Protein AF-A0A137P2N0-F1 (afdb_monomer)

Foldseek 3Di:
DVVVLCVCPPPVNVPPVVVVVPDDPVVVVVSVVVCVQQPCPPNSVNVVVVLVVDAPLDDDPCVSLVVQLVCLPVVDDQWDWPDDDPDDDTDIDGPVVSVVSNVVSVVSVVRNPDDDPDDDDD

Mean predicted aligned error: 5.65 Å

InterPro domains:
  IPR001895 Ras guanine-nucleotide exchange factors catalytic domain [PF00617] (1-99)
  IPR001895 Ras guanine-nucleotide exchange factors catalytic domain [PS50009] (1-122)
  IPR001895 Ras guanine-nucleotide exchange factors catalytic domain [SM00147] (1-122)
  IPR008937 Ras-like guanine nucleotide exchange factor [PTHR23113] (1-113)
  IPR019804 Ras guanine-nucleotide exchange factor, conserved site [PS00720] (59-98)
  IPR023578 Ras guanine nucleotide exchange factor domain superfamily [SSF48366] (1-119)
  IPR036964 Ras guanine-nucleotide exchange factor, catalytic domain superfamily [G3DSA:1.10.840.10] (1-122)

Structure (mmCIF, N/CA/C/O backbone):
data_AF-A0A137P2N0-F1
#
_entry.id   AF-A0A137P2N0-F1
#
loop_
_atom_site.group_PDB
_atom_site.id
_atom_site.type_symbol
_atom_site.label_atom_id
_atom_site.label_alt_id
_atom_site.label_comp_id
_atom_site.label_asym_id
_atom_site.label_entity_id
_atom_site.label_seq_id
_atom_site.pdbx_PDB_ins_code
_atom_site.Cartn_x
_atom_site.Cartn_y
_atom_site.Cartn_z
_atom_site.occupancy
_atom_site.B_iso_or_equiv
_atom_site.auth_seq_id
_atom_site.auth_comp_id
_atom_site.auth_asym_id
_atom_site.auth_atom_id
_atom_site.pdbx_PDB_model_num
ATOM 1 N N . LEU A 1 1 ? -10.906 0.183 3.447 1.00 88.75 1 LEU A N 1
ATOM 2 C CA . LEU A 1 1 ? -10.358 0.043 4.819 1.00 88.75 1 LEU A CA 1
ATOM 3 C C . LEU A 1 1 ? -9.396 1.173 5.190 1.00 88.75 1 LEU A C 1
ATOM 5 O O . LEU A 1 1 ? -9.712 1.902 6.119 1.00 88.75 1 LEU A O 1
ATOM 9 N N . MET A 1 2 ? -8.302 1.387 4.443 1.00 91.81 2 MET A N 1
ATOM 10 C CA . MET A 1 2 ? -7.346 2.482 4.710 1.00 91.81 2 MET A CA 1
ATOM 11 C C . MET A 1 2 ? -8.020 3.858 4.851 1.00 91.81 2 MET A C 1
ATOM 13 O O . MET A 1 2 ? -7.758 4.555 5.816 1.00 91.81 2 MET A O 1
ATOM 17 N N . ALA A 1 3 ? -8.961 4.213 3.966 1.00 94.00 3 ALA A N 1
ATOM 18 C CA . ALA A 1 3 ? -9.682 5.490 4.044 1.00 94.00 3 ALA A CA 1
ATOM 19 C C . ALA A 1 3 ? -10.418 5.704 5.384 1.00 94.00 3 ALA A C 1
ATOM 21 O O . ALA A 1 3 ? -10.320 6.773 5.981 1.00 94.00 3 ALA A O 1
ATOM 22 N N . VAL A 1 4 ? -11.108 4.674 5.888 1.00 95.50 4 VAL A N 1
ATOM 23 C CA . VAL A 1 4 ? -11.806 4.725 7.186 1.00 95.50 4 VAL A CA 1
ATOM 24 C C . VAL A 1 4 ? -10.797 4.855 8.325 1.00 95.50 4 VAL A C 1
ATOM 26 O O . VAL A 1 4 ? -10.959 5.702 9.198 1.00 95.50 4 VAL A O 1
ATOM 29 N N . LEU A 1 5 ? -9.725 4.059 8.285 1.00 95.69 5 LEU A N 1
ATOM 30 C CA . LEU A 1 5 ? -8.668 4.080 9.292 1.00 95.69 5 LEU A CA 1
ATOM 31 C C . LEU A 1 5 ? -7.970 5.447 9.356 1.00 95.69 5 LEU A C 1
ATOM 33 O O . LEU A 1 5 ? -7.793 6.001 10.436 1.00 95.69 5 LEU A O 1
ATOM 37 N N . SER A 1 6 ? -7.628 6.029 8.205 1.00 93.75 6 SER A N 1
ATOM 38 C CA . SER A 1 6 ? -7.059 7.376 8.103 1.00 93.75 6 SER A CA 1
ATOM 39 C C . SER A 1 6 ? -8.019 8.449 8.613 1.00 93.75 6 SER A C 1
ATOM 41 O O . SER A 1 6 ? -7.578 9.386 9.273 1.00 93.75 6 SER A O 1
ATOM 43 N N . GLY A 1 7 ? -9.324 8.302 8.361 1.00 97.00 7 GLY A N 1
ATOM 44 C CA . GLY A 1 7 ? -10.348 9.177 8.930 1.00 97.00 7 GLY A CA 1
ATOM 45 C C . GLY A 1 7 ? -10.346 9.131 10.457 1.00 97.00 7 GLY A C 1
ATOM 46 O O . GLY A 1 7 ? -10.194 10.164 11.106 1.00 97.00 7 GLY A O 1
ATOM 47 N N . LEU A 1 8 ? -10.423 7.933 11.036 1.00 96.81 8 LEU A N 1
ATOM 48 C CA . LEU A 1 8 ? -10.413 7.737 12.490 1.00 96.81 8 LEU A CA 1
ATOM 49 C C . LEU A 1 8 ? -9.105 8.203 13.152 1.00 96.81 8 LEU A C 1
ATOM 51 O O . LEU A 1 8 ? -9.138 8.763 14.244 1.00 96.81 8 LEU A O 1
ATOM 55 N N . ASN A 1 9 ? -7.967 8.035 12.475 1.00 96.06 9 ASN A N 1
ATOM 56 C CA . ASN A 1 9 ? -6.661 8.511 12.940 1.00 96.06 9 ASN A CA 1
ATOM 57 C C . ASN A 1 9 ? -6.420 10.008 12.703 1.00 96.06 9 ASN A C 1
ATOM 59 O O . ASN A 1 9 ? -5.401 10.541 13.150 1.00 96.06 9 ASN A O 1
ATOM 63 N N . SER A 1 10 ? -7.318 10.704 12.004 1.00 97.38 10 SER A N 1
ATOM 64 C CA . SER A 1 10 ? -7.174 12.139 11.778 1.00 97.38 10 SER A CA 1
ATOM 65 C C . SER A 1 10 ? -7.130 12.887 13.111 1.00 97.38 10 SER A C 1
ATOM 67 O O . SER A 1 10 ? -7.825 12.529 14.062 1.00 97.38 10 SER A O 1
ATOM 69 N N . SER A 1 11 ? -6.357 13.973 13.182 1.00 97.50 11 SER A N 1
ATOM 70 C CA . SER A 1 11 ? -6.253 14.803 14.394 1.00 97.50 11 SER A CA 1
ATOM 71 C C . SER A 1 11 ? -7.598 15.370 14.867 1.00 97.50 11 SER A C 1
ATOM 73 O O . SER A 1 11 ? -7.733 15.755 16.029 1.00 97.50 11 SER A O 1
ATOM 75 N N . ALA A 1 12 ? -8.591 15.443 13.973 1.00 97.94 12 ALA A N 1
ATOM 76 C CA . ALA A 1 12 ? -9.969 15.814 14.274 1.00 97.94 12 ALA A CA 1
ATOM 77 C C . ALA A 1 12 ? -10.661 14.807 15.199 1.00 97.94 12 ALA A C 1
ATOM 79 O O . ALA A 1 12 ? -11.341 15.224 16.134 1.00 97.94 12 ALA A O 1
ATOM 80 N N . ILE A 1 13 ? -10.457 13.512 14.953 1.00 97.69 13 ILE A N 1
ATOM 81 C CA . ILE A 1 13 ? -11.144 12.421 15.650 1.00 97.69 13 ILE A CA 1
ATOM 82 C C . ILE A 1 13 ? -10.271 11.843 16.768 1.00 97.69 13 ILE A C 1
ATOM 84 O O . ILE A 1 13 ? -10.762 11.613 17.871 1.00 97.69 13 ILE A O 1
ATOM 88 N N . SER A 1 14 ? -8.971 11.652 16.540 1.00 96.25 14 SER A N 1
ATOM 89 C CA . SER A 1 14 ? -8.074 10.987 17.499 1.00 96.25 14 SER A CA 1
ATOM 90 C C . SER A 1 14 ? -7.937 11.724 18.837 1.00 96.25 14 SER A C 1
ATOM 92 O O . SER A 1 14 ? -7.715 11.088 19.861 1.00 96.25 14 SER A O 1
ATOM 94 N N . ARG A 1 15 ? -8.142 13.048 18.866 1.00 97.44 15 ARG A N 1
ATOM 95 C CA . ARG A 1 15 ? -8.086 13.864 20.095 1.00 97.44 15 ARG A CA 1
ATOM 96 C C . ARG A 1 15 ? -9.333 13.783 20.985 1.00 97.44 15 ARG A C 1
ATOM 98 O O . ARG A 1 15 ? -9.323 14.341 22.080 1.00 97.44 15 ARG A O 1
ATOM 105 N N . LEU A 1 16 ? -10.429 13.186 20.508 1.00 97.88 16 LEU A N 1
ATOM 106 C CA . LEU A 1 16 ? -11.716 13.149 21.215 1.00 97.88 16 LEU A CA 1
ATOM 107 C C . LEU A 1 16 ? -11.698 12.096 22.330 1.00 97.88 16 LEU A C 1
ATOM 109 O O . LEU A 1 16 ? -12.353 11.059 22.233 1.00 97.88 16 LEU A O 1
ATOM 113 N N . ASN A 1 17 ? -10.922 12.355 23.383 1.00 97.00 17 ASN A N 1
ATOM 114 C CA . ASN A 1 17 ? -10.644 11.389 24.447 1.00 97.00 17 ASN A CA 1
ATOM 115 C C . ASN A 1 17 ? -11.919 10.812 25.073 1.00 97.00 17 ASN A C 1
ATOM 117 O O . ASN A 1 17 ? -12.010 9.599 25.216 1.00 97.00 17 ASN A O 1
ATOM 121 N N . ASP A 1 18 ? -12.927 11.638 25.365 1.00 97.94 18 ASP A N 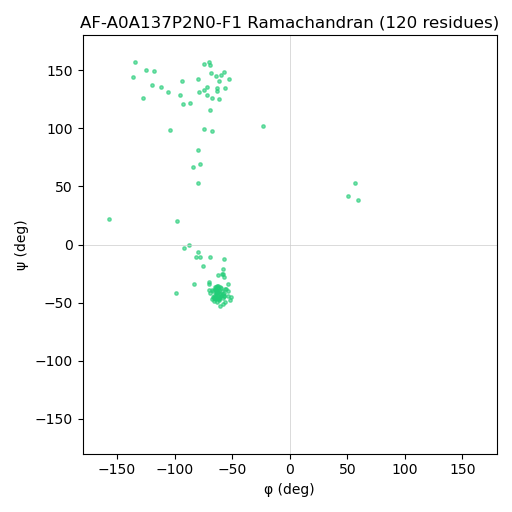1
ATOM 122 C CA . ASP A 1 18 ? -14.181 11.178 25.979 1.00 97.94 18 ASP A CA 1
ATOM 123 C C . ASP A 1 18 ? -14.974 10.242 25.056 1.00 97.94 18 ASP A C 1
ATOM 125 O O . ASP A 1 18 ? -15.525 9.232 25.497 1.00 97.94 18 ASP A O 1
ATOM 129 N N . THR A 1 19 ? -14.984 10.531 23.751 1.00 97.69 19 THR A N 1
ATOM 130 C CA . THR A 1 19 ? -15.619 9.664 22.750 1.00 97.69 19 THR A CA 1
ATOM 131 C C . THR A 1 19 ? -14.887 8.335 22.655 1.00 97.69 19 THR A C 1
ATOM 133 O O . THR A 1 19 ? -15.524 7.286 22.704 1.00 97.69 19 THR A O 1
ATOM 136 N N . TRP A 1 20 ? -13.553 8.359 22.593 1.00 97.25 20 TRP A N 1
ATOM 137 C CA . TRP A 1 20 ? -12.758 7.135 22.607 1.00 97.25 20 TRP A CA 1
ATOM 138 C C . TRP A 1 20 ? -12.968 6.354 23.901 1.00 97.25 20 TRP A C 1
ATOM 140 O O . TRP A 1 20 ? -13.145 5.144 23.819 1.00 97.25 20 TRP A O 1
ATOM 150 N N . CYS A 1 21 ? -13.054 7.024 25.059 1.00 96.56 21 CYS A N 1
ATOM 151 C CA . CYS A 1 21 ? -13.381 6.440 26.363 1.00 96.56 21 CYS A CA 1
ATOM 152 C C . CYS A 1 21 ? -14.688 5.633 26.345 1.00 96.56 21 CYS A C 1
ATOM 154 O O . CYS A 1 21 ? -14.727 4.542 26.913 1.00 96.56 21 CYS A O 1
ATOM 156 N N . ALA A 1 22 ? -15.711 6.116 25.638 1.00 97.81 22 ALA A N 1
ATOM 157 C CA . ALA A 1 22 ? -17.000 5.440 25.502 1.00 97.81 22 ALA A CA 1
ATOM 158 C C . ALA A 1 22 ? -16.985 4.228 24.545 1.00 97.81 22 ALA A C 1
ATOM 160 O O . ALA A 1 22 ? -17.875 3.380 24.615 1.00 97.81 22 ALA A O 1
ATOM 161 N N . VAL A 1 23 ? -15.988 4.104 23.660 1.00 97.56 23 VAL A N 1
ATOM 162 C CA . VAL A 1 23 ? -15.858 2.937 22.773 1.00 97.56 23 VAL A CA 1
ATOM 163 C C . VAL A 1 23 ? -15.423 1.718 23.582 1.00 97.56 23 VAL A C 1
ATOM 165 O O . VAL A 1 23 ? -14.408 1.756 24.285 1.00 97.56 23 VAL A O 1
ATOM 168 N N . SER A 1 24 ? -16.163 0.614 23.433 1.00 97.88 24 SER A N 1
ATOM 169 C CA . SER A 1 24 ? -15.855 -0.651 24.108 1.00 97.88 24 SER A CA 1
ATOM 170 C C . SER A 1 24 ? -14.443 -1.15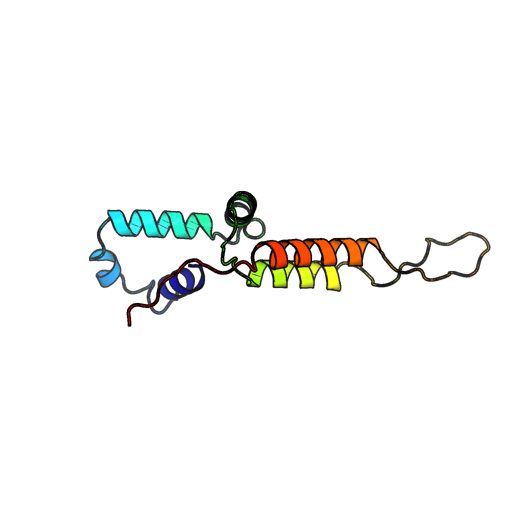7 23.791 1.00 97.88 24 SER A C 1
ATOM 172 O O . SER A 1 24 ? -13.933 -0.986 22.679 1.00 97.88 24 SER A O 1
ATOM 174 N N . THR A 1 25 ? -13.834 -1.854 24.751 1.00 96.56 25 THR A N 1
ATOM 175 C CA . THR A 1 25 ? -12.487 -2.425 24.608 1.00 96.56 25 THR A CA 1
ATOM 176 C C . THR A 1 25 ? -12.368 -3.345 23.393 1.00 96.56 25 THR A C 1
ATOM 178 O O . THR A 1 25 ? -11.370 -3.280 22.686 1.00 96.56 25 THR A O 1
ATOM 181 N N . GLN A 1 26 ? -13.404 -4.137 23.091 1.00 97.75 26 GLN A N 1
ATOM 182 C CA . GLN A 1 26 ? -13.423 -5.037 21.934 1.00 97.75 26 GLN A CA 1
ATOM 183 C C . GLN A 1 26 ? -13.160 -4.290 20.618 1.00 97.75 26 GLN A C 1
ATOM 185 O O . GLN A 1 26 ? -12.300 -4.693 19.834 1.00 97.75 26 GLN A O 1
ATOM 190 N N . PHE A 1 27 ? -13.870 -3.183 20.377 1.00 96.88 27 PHE A N 1
ATOM 191 C CA . PHE A 1 27 ? -13.696 -2.404 19.149 1.00 96.88 27 PHE A CA 1
ATOM 192 C C . PHE A 1 27 ? -12.357 -1.667 19.109 1.00 96.88 27 PHE A C 1
ATOM 194 O O . PHE A 1 27 ? -11.771 -1.555 18.034 1.00 96.88 27 PHE A O 1
ATOM 201 N N . ARG A 1 28 ? -11.829 -1.232 20.261 1.00 96.06 28 ARG A N 1
ATOM 202 C CA . ARG A 1 28 ? -10.478 -0.654 20.330 1.00 96.06 28 ARG A CA 1
ATOM 203 C C . ARG A 1 28 ? -9.404 -1.669 19.952 1.00 96.06 28 ARG A C 1
ATOM 205 O O . ARG A 1 28 ? -8.540 -1.353 19.149 1.00 96.06 28 ARG A O 1
ATOM 212 N N . THR A 1 29 ? -9.508 -2.909 20.429 1.00 97.12 29 THR A N 1
ATOM 213 C CA . THR A 1 29 ? -8.571 -3.976 20.046 1.00 97.12 29 THR A CA 1
ATOM 214 C C . THR A 1 29 ? -8.621 -4.273 18.546 1.00 97.12 29 THR A C 1
ATOM 216 O O . THR A 1 29 ? -7.577 -4.439 17.916 1.00 97.12 29 THR A O 1
ATOM 219 N N . ILE A 1 30 ? -9.817 -4.302 17.945 1.00 96.94 30 ILE A N 1
ATOM 220 C CA . ILE A 1 30 ? -9.963 -4.451 16.488 1.00 96.94 30 ILE A CA 1
ATOM 221 C C . ILE A 1 30 ? -9.289 -3.275 15.769 1.00 96.94 30 ILE A C 1
ATOM 223 O O . ILE A 1 30 ? -8.534 -3.487 14.821 1.00 96.94 30 ILE A O 1
ATOM 227 N N . PHE A 1 31 ? -9.528 -2.048 16.232 1.00 96.69 31 PHE A N 1
ATOM 228 C CA . PHE A 1 31 ? -8.922 -0.840 15.678 1.00 96.69 31 PHE A CA 1
ATOM 229 C C . PHE A 1 31 ? -7.386 -0.864 15.752 1.00 96.69 31 PHE A C 1
ATOM 231 O O . PHE A 1 31 ? -6.724 -0.587 14.752 1.00 96.69 31 PHE A O 1
ATOM 238 N N . ASP A 1 32 ? -6.809 -1.285 16.877 1.00 96.25 32 ASP A N 1
ATOM 239 C CA . ASP A 1 32 ? -5.358 -1.408 17.051 1.00 96.25 32 ASP A CA 1
ATOM 240 C C . ASP A 1 32 ? -4.750 -2.462 16.114 1.00 96.25 32 ASP A C 1
ATOM 242 O O . ASP A 1 32 ? -3.722 -2.222 15.476 1.00 96.25 32 ASP A O 1
ATOM 246 N N . HIS A 1 33 ? -5.415 -3.609 15.946 1.00 96.81 33 HIS A N 1
ATOM 247 C CA . HIS A 1 33 ? -4.985 -4.633 14.992 1.00 96.81 33 HIS A CA 1
ATOM 248 C C . HIS A 1 33 ? -5.052 -4.139 13.533 1.00 96.81 33 HIS A C 1
ATOM 250 O O . HIS A 1 33 ? -4.187 -4.463 12.707 1.00 96.81 33 HIS A O 1
ATOM 256 N N . LEU A 1 34 ? -6.061 -3.328 13.199 1.00 96.31 34 LEU A N 1
ATOM 257 C CA . LEU A 1 34 ? -6.152 -2.670 11.896 1.00 96.31 34 LEU A CA 1
ATOM 258 C C . LEU A 1 34 ? -5.007 -1.666 11.701 1.00 96.31 34 LEU A C 1
ATOM 260 O O . LEU A 1 34 ? -4.352 -1.708 10.660 1.00 96.31 34 LEU A O 1
ATOM 264 N N . ASN A 1 35 ? -4.699 -0.841 12.705 1.00 95.94 35 ASN A N 1
ATOM 265 C CA . ASN A 1 35 ? -3.549 0.069 12.682 1.00 95.94 35 ASN A CA 1
ATOM 266 C C . ASN A 1 35 ? -2.228 -0.668 12.456 1.00 95.94 35 ASN A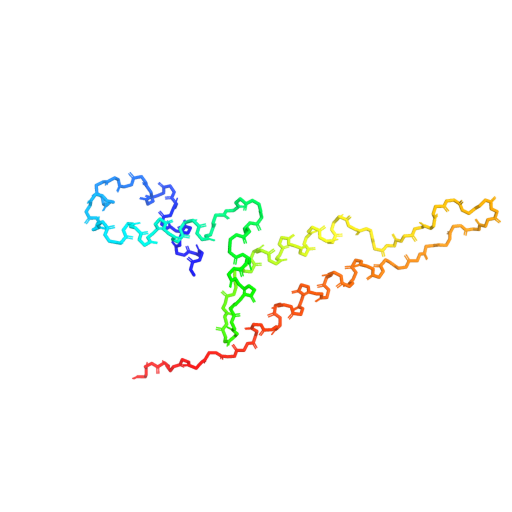 C 1
ATOM 268 O O . ASN A 1 35 ? -1.433 -0.255 11.616 1.00 95.94 35 ASN A O 1
ATOM 272 N N . GLN A 1 36 ? -2.014 -1.792 13.139 1.00 96.19 36 GLN A N 1
ATOM 273 C CA . GLN A 1 36 ? -0.821 -2.614 12.942 1.00 96.19 36 GLN A CA 1
ATOM 274 C C . GLN A 1 36 ? -0.752 -3.203 11.528 1.00 96.19 36 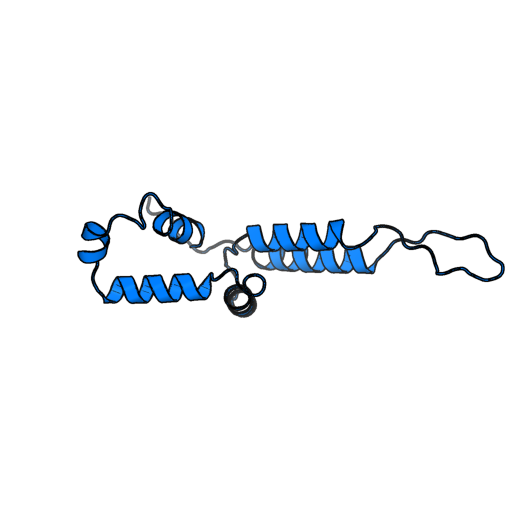GLN A C 1
ATOM 276 O O . GLN A 1 36 ? 0.318 -3.274 10.927 1.00 96.19 36 GLN A O 1
ATOM 281 N N . THR A 1 37 ? -1.893 -3.627 10.981 1.00 95.50 37 THR A N 1
ATOM 282 C CA . THR A 1 37 ? -1.955 -4.198 9.631 1.00 95.50 37 THR A CA 1
ATOM 283 C C . THR A 1 37 ? -1.576 -3.173 8.560 1.00 95.50 37 THR A C 1
ATOM 285 O O . THR A 1 37 ? -0.876 -3.530 7.617 1.00 95.50 37 THR A O 1
ATOM 288 N N . PHE A 1 38 ? -2.004 -1.918 8.713 1.00 94.88 38 PHE A N 1
ATOM 289 C CA . PHE A 1 38 ? -1.749 -0.819 7.773 1.00 94.88 38 PHE A CA 1
ATOM 290 C C . PHE A 1 38 ? -0.569 0.080 8.195 1.00 94.88 38 PHE A C 1
ATOM 292 O O . PHE A 1 38 ? -0.466 1.216 7.731 1.00 94.88 38 PHE A O 1
ATOM 299 N N . ASP A 1 39 ? 0.327 -0.413 9.057 1.00 94.25 39 ASP A N 1
ATOM 300 C CA . ASP A 1 39 ? 1.504 0.335 9.514 1.00 94.25 39 ASP A CA 1
ATOM 301 C C . ASP A 1 39 ? 2.422 0.669 8.310 1.00 94.25 39 ASP A C 1
ATOM 303 O O . ASP A 1 39 ? 2.827 -0.243 7.579 1.00 94.25 39 ASP A O 1
ATOM 307 N N . PRO A 1 40 ? 2.779 1.950 8.079 1.00 92.56 40 PRO A N 1
ATOM 308 C CA . PRO A 1 40 ? 3.629 2.357 6.957 1.00 92.56 40 PRO A CA 1
ATOM 309 C C . PRO A 1 40 ? 5.090 1.891 7.074 1.00 92.56 40 PRO A C 1
ATOM 311 O O . PRO A 1 40 ? 5.847 1.990 6.102 1.00 92.56 40 PRO A O 1
ATOM 314 N N . LYS A 1 41 ? 5.527 1.378 8.234 1.00 93.94 41 LYS A N 1
ATOM 315 C CA . LYS A 1 41 ? 6.899 0.888 8.441 1.00 93.94 41 LYS A CA 1
ATOM 316 C C . LYS A 1 41 ? 7.310 -0.135 7.383 1.00 93.94 41 LYS A C 1
ATOM 318 O O . LYS A 1 41 ? 6.539 -1.004 6.975 1.00 93.94 41 LYS A O 1
ATOM 323 N N . LYS A 1 42 ? 8.586 -0.057 6.983 1.00 93.69 42 LYS A N 1
ATOM 324 C CA . LYS A 1 42 ? 9.193 -0.923 5.956 1.00 93.69 42 LYS A CA 1
ATOM 325 C C . LYS A 1 42 ? 8.357 -0.970 4.665 1.00 93.69 42 LYS A C 1
ATOM 327 O O . LYS A 1 42 ? 8.193 -2.039 4.088 1.00 93.69 42 LYS A O 1
ATOM 332 N N . ASN A 1 43 ? 7.830 0.183 4.236 1.00 93.44 43 ASN A N 1
ATOM 333 C CA . ASN A 1 43 ? 6.993 0.313 3.040 1.00 93.44 43 ASN A CA 1
ATOM 334 C C . ASN A 1 43 ? 5.762 -0.613 3.093 1.00 93.44 43 ASN A C 1
ATOM 336 O O . ASN A 1 43 ? 5.535 -1.407 2.185 1.00 93.44 43 ASN A O 1
ATOM 340 N N . PHE A 1 44 ? 4.984 -0.531 4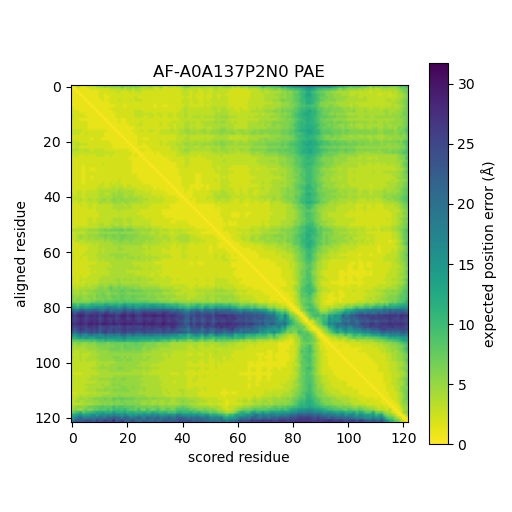.178 1.00 96.12 44 PHE A N 1
ATOM 341 C CA . PHE A 1 44 ? 3.757 -1.316 4.361 1.00 96.12 44 PHE A CA 1
ATOM 342 C C . PHE A 1 44 ? 3.966 -2.844 4.328 1.00 96.12 44 PHE A C 1
ATOM 344 O O . PHE A 1 44 ? 3.130 -3.577 3.802 1.00 96.12 44 PHE A O 1
ATOM 351 N N . LEU A 1 45 ? 5.068 -3.351 4.896 1.00 96.31 45 LEU A N 1
ATOM 352 C CA . LEU A 1 45 ? 5.450 -4.772 4.816 1.00 96.31 45 LEU A CA 1
ATOM 353 C C . LEU A 1 45 ? 4.327 -5.742 5.230 1.00 96.31 45 LEU A C 1
ATOM 355 O O . LEU A 1 45 ? 4.062 -6.714 4.527 1.00 96.31 45 LEU A O 1
ATOM 359 N N . ILE A 1 46 ? 3.668 -5.486 6.366 1.00 96.50 46 ILE A N 1
ATOM 360 C CA . ILE A 1 46 ? 2.615 -6.374 6.893 1.00 96.50 46 ILE A CA 1
ATOM 361 C C . ILE A 1 46 ? 1.422 -6.403 5.936 1.00 96.50 46 ILE A C 1
ATOM 363 O O . ILE A 1 46 ? 0.926 -7.476 5.594 1.00 96.50 46 ILE A O 1
ATOM 367 N N . TYR A 1 47 ? 0.990 -5.228 5.480 1.00 96.56 47 TYR A N 1
ATOM 368 C CA . TYR A 1 47 ? -0.095 -5.096 4.520 1.00 96.56 47 TYR A CA 1
ATOM 369 C C . TYR A 1 47 ? 0.230 -5.791 3.192 1.00 96.56 47 TYR A C 1
ATOM 371 O O . TYR A 1 47 ? -0.588 -6.562 2.701 1.00 96.56 47 TYR A O 1
ATOM 379 N N . ARG A 1 48 ? 1.432 -5.572 2.640 1.00 96.25 48 ARG A N 1
ATOM 380 C CA . ARG A 1 48 ? 1.880 -6.193 1.382 1.00 96.25 48 ARG A CA 1
ATOM 381 C C . ARG A 1 48 ? 1.885 -7.714 1.460 1.00 96.25 48 ARG A C 1
ATOM 383 O O . ARG A 1 48 ? 1.399 -8.362 0.541 1.00 96.25 48 ARG A O 1
ATOM 390 N N . ASN A 1 49 ? 2.384 -8.278 2.560 1.00 95.81 49 ASN A N 1
ATOM 391 C CA . ASN A 1 49 ? 2.373 -9.726 2.763 1.00 95.81 49 ASN A CA 1
ATOM 392 C C . ASN A 1 49 ? 0.941 -10.269 2.791 1.00 95.81 49 ASN A C 1
ATOM 394 O O . ASN A 1 49 ? 0.634 -11.208 2.068 1.00 95.81 49 ASN A O 1
ATOM 398 N N . LYS A 1 50 ? 0.043 -9.630 3.553 1.00 95.44 50 LYS A N 1
ATOM 399 C CA . LYS A 1 50 ? -1.372 -10.029 3.575 1.00 95.44 50 LYS A CA 1
ATOM 400 C C . LYS A 1 50 ? -2.023 -9.923 2.197 1.00 95.44 50 LYS A C 1
ATOM 402 O O . LYS A 1 50 ? -2.772 -10.815 1.820 1.00 95.44 50 LYS A O 1
ATOM 407 N N . LEU A 1 51 ? -1.748 -8.851 1.453 1.00 95.19 51 LEU A N 1
ATOM 408 C CA . LEU A 1 51 ? -2.299 -8.647 0.116 1.00 95.19 51 LEU A CA 1
ATOM 409 C C . LEU A 1 51 ? -1.836 -9.736 -0.860 1.00 95.19 51 LEU A C 1
ATOM 411 O O . LEU A 1 51 ? -2.651 -10.238 -1.623 1.00 95.19 51 LEU A O 1
ATOM 415 N N . LYS A 1 52 ? -0.566 -10.148 -0.784 1.00 92.69 52 LYS A N 1
ATOM 416 C CA . LYS A 1 52 ? -0.008 -11.226 -1.611 1.00 92.69 52 LYS A CA 1
ATOM 417 C C . LYS A 1 52 ? -0.710 -12.571 -1.396 1.00 92.69 52 LYS A C 1
ATOM 419 O O . LYS A 1 52 ? -0.887 -13.320 -2.350 1.00 92.69 52 LYS A O 1
ATOM 424 N N . ASP A 1 53 ? -1.115 -12.857 -0.162 1.00 93.81 53 ASP A N 1
ATOM 425 C CA . ASP A 1 53 ? -1.815 -14.096 0.195 1.00 93.81 53 ASP A CA 1
ATOM 426 C C . ASP A 1 53 ? -3.345 -13.994 0.008 1.00 93.81 53 ASP A C 1
ATOM 428 O O . ASP A 1 53 ? -4.074 -14.948 0.284 1.00 93.81 53 ASP A O 1
ATOM 432 N N . THR A 1 54 ? -3.859 -12.841 -0.439 1.00 94.50 54 THR A N 1
ATOM 433 C CA . THR A 1 54 ? -5.299 -12.601 -0.602 1.00 94.50 54 THR A CA 1
ATOM 434 C C . THR A 1 54 ? -5.745 -12.934 -2.029 1.00 94.50 54 THR A C 1
ATOM 436 O O . THR A 1 54 ? -5.271 -12.295 -2.967 1.00 94.50 54 THR A O 1
ATOM 439 N N . PRO A 1 55 ? -6.689 -13.873 -2.229 1.00 94.25 55 PRO A N 1
ATOM 440 C CA . PRO A 1 55 ? -7.241 -14.144 -3.553 1.00 94.25 55 PRO A CA 1
ATOM 441 C C . PRO A 1 55 ? -8.208 -13.030 -4.006 1.00 94.25 55 PRO A C 1
ATOM 443 O O . PRO A 1 55 ? -8.812 -12.354 -3.166 1.00 94.25 55 PRO A O 1
ATOM 446 N N . PRO A 1 56 ? -8.411 -12.842 -5.322 1.00 94.75 56 PRO A N 1
ATOM 447 C CA . PRO A 1 56 ? -9.434 -11.942 -5.845 1.00 94.75 56 PRO A CA 1
ATOM 448 C C . PRO A 1 56 ? -10.856 -12.492 -5.586 1.00 94.75 56 PRO A C 1
ATOM 450 O O . PRO A 1 56 ? -11.031 -13.709 -5.485 1.00 94.75 56 PRO A O 1
ATOM 453 N N . PRO A 1 57 ? -11.890 -11.628 -5.514 1.00 94.88 57 PRO A N 1
ATOM 454 C CA . PRO A 1 57 ? -11.832 -10.173 -5.667 1.00 94.88 57 PRO A CA 1
ATOM 455 C C . PRO A 1 57 ? -11.319 -9.462 -4.397 1.00 94.88 57 PRO A C 1
ATOM 457 O O . PRO A 1 57 ? -11.794 -9.698 -3.284 1.00 94.88 57 PRO A O 1
ATOM 460 N N . CYS A 1 58 ? -10.355 -8.551 -4.562 1.00 94.75 58 CYS A N 1
ATOM 461 C CA . CYS A 1 58 ? -9.793 -7.721 -3.490 1.00 94.75 58 CYS A CA 1
ATOM 462 C C . CYS A 1 58 ? -9.649 -6.272 -3.980 1.00 94.75 58 CYS A C 1
ATOM 464 O O . CYS A 1 58 ? -9.287 -6.052 -5.130 1.00 94.75 58 CYS A O 1
ATOM 466 N N . ILE A 1 59 ? -9.875 -5.280 -3.112 1.00 94.56 59 ILE A N 1
ATOM 467 C CA . ILE A 1 59 ? -9.564 -3.872 -3.403 1.00 94.56 59 ILE A CA 1
ATOM 468 C C . ILE A 1 59 ? -8.285 -3.487 -2.650 1.00 94.56 59 ILE A C 1
ATOM 470 O O . ILE A 1 59 ? -8.349 -3.169 -1.452 1.00 94.56 59 ILE A O 1
ATOM 474 N N . PRO A 1 60 ? -7.118 -3.494 -3.315 1.00 95.19 60 PRO A N 1
ATOM 475 C CA . PRO A 1 60 ? -5.875 -3.063 -2.697 1.00 95.19 60 PRO A CA 1
ATOM 476 C C . PRO A 1 60 ? -5.833 -1.547 -2.453 1.00 95.19 60 PRO A C 1
ATOM 478 O O . PRO A 1 60 ? -6.505 -0.753 -3.114 1.00 95.19 60 PRO A O 1
ATOM 481 N N . PHE A 1 61 ? -4.994 -1.112 -1.510 1.00 94.88 61 PHE A N 1
ATOM 482 C CA . PHE A 1 61 ? -4.704 0.301 -1.302 1.00 94.88 61 PHE A CA 1
ATOM 483 C C . PHE A 1 61 ? -3.783 0.805 -2.415 1.00 94.88 61 PHE A C 1
ATOM 485 O O . PHE A 1 61 ? -2.566 0.635 -2.373 1.00 94.88 61 PHE A O 1
ATOM 492 N N . PHE A 1 62 ? -4.385 1.462 -3.404 1.00 94.25 62 PHE A N 1
ATOM 493 C CA . PHE A 1 62 ? -3.715 1.852 -4.644 1.00 94.25 62 PHE A CA 1
ATOM 494 C C . PHE A 1 62 ? -2.489 2.765 -4.455 1.00 94.25 62 PHE A C 1
ATOM 496 O O . PHE A 1 62 ? -1.564 2.735 -5.264 1.00 94.25 62 PHE A O 1
ATOM 503 N N . GLY A 1 63 ? -2.432 3.530 -3.356 1.00 94.19 63 GLY A N 1
ATOM 504 C CA . GLY A 1 63 ? -1.295 4.401 -3.038 1.00 94.19 63 GLY A CA 1
ATOM 505 C C . GLY A 1 63 ? 0.046 3.665 -2.949 1.00 94.19 63 GLY A C 1
ATOM 506 O O . GLY A 1 63 ? 1.085 4.245 -3.263 1.00 94.19 63 GLY A O 1
ATOM 507 N N . ILE A 1 64 ? 0.031 2.380 -2.586 1.00 94.62 64 ILE A N 1
ATOM 508 C CA . ILE A 1 64 ? 1.231 1.539 -2.546 1.00 94.62 64 ILE A CA 1
ATOM 509 C C . ILE A 1 64 ? 1.785 1.284 -3.951 1.00 94.62 64 ILE A C 1
ATOM 511 O O . ILE A 1 64 ? 2.973 1.500 -4.181 1.00 94.62 64 ILE A O 1
ATOM 515 N N . TYR A 1 65 ? 0.929 0.924 -4.907 1.00 96.19 65 TYR A N 1
ATOM 516 C CA . TYR A 1 65 ? 1.364 0.705 -6.285 1.00 96.19 65 TYR A CA 1
ATOM 517 C C . TYR A 1 65 ? 1.822 1.999 -6.953 1.00 96.19 65 TYR A C 1
ATOM 519 O O . TYR A 1 65 ? 2.833 2.005 -7.646 1.00 96.19 65 TYR A O 1
ATOM 527 N N . LEU A 1 66 ? 1.142 3.122 -6.696 1.00 96.69 66 LEU A N 1
ATOM 528 C CA . LEU A 1 66 ? 1.587 4.433 -7.182 1.00 96.69 66 LEU A CA 1
ATOM 529 C C . LEU A 1 66 ? 2.985 4.791 -6.664 1.00 96.69 66 LEU A C 1
ATOM 531 O O . LEU A 1 66 ? 3.813 5.315 -7.411 1.00 96.69 66 LEU A O 1
ATOM 535 N N . THR A 1 67 ? 3.255 4.474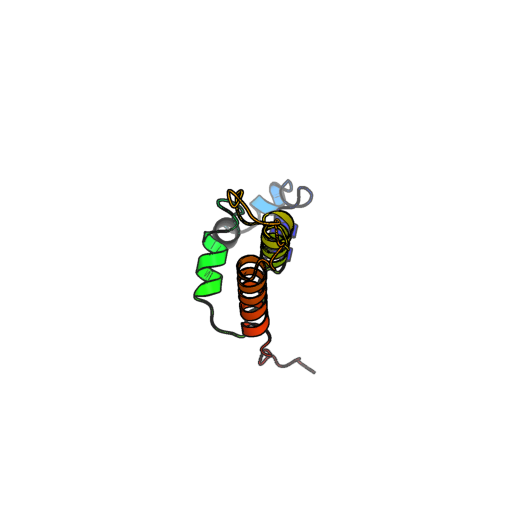 -5.398 1.00 95.94 67 THR A N 1
ATOM 536 C CA . THR A 1 67 ? 4.571 4.663 -4.781 1.00 95.94 67 THR A CA 1
ATOM 537 C C . THR A 1 67 ? 5.625 3.792 -5.472 1.00 95.94 67 THR A C 1
ATOM 539 O O . THR A 1 67 ? 6.680 4.300 -5.847 1.00 95.94 67 THR A O 1
ATOM 542 N N . ASP A 1 68 ? 5.328 2.516 -5.728 1.00 96.88 68 ASP A N 1
ATOM 543 C CA . ASP A 1 68 ? 6.249 1.597 -6.411 1.00 96.88 68 ASP A CA 1
ATOM 544 C C . ASP A 1 68 ? 6.523 2.010 -7.860 1.00 96.88 68 ASP A C 1
ATOM 546 O O . ASP A 1 68 ? 7.681 2.077 -8.273 1.00 96.88 68 ASP A O 1
ATOM 550 N N . LEU A 1 69 ? 5.480 2.355 -8.620 1.00 98.00 69 LEU A N 1
ATOM 551 C CA . LEU A 1 69 ? 5.607 2.856 -9.989 1.00 98.00 69 LEU A CA 1
ATOM 552 C C . LEU A 1 69 ? 6.470 4.120 -10.030 1.00 98.00 69 LEU A C 1
ATOM 554 O O . LEU A 1 69 ? 7.348 4.235 -10.886 1.00 98.00 69 LEU A O 1
ATOM 558 N N . THR A 1 70 ? 6.275 5.035 -9.076 1.00 97.56 70 THR A N 1
ATOM 559 C CA . THR A 1 70 ? 7.076 6.261 -8.959 1.00 97.56 70 THR A CA 1
ATOM 560 C C . THR A 1 70 ? 8.540 5.935 -8.671 1.00 97.56 70 THR A C 1
ATOM 562 O O . THR A 1 70 ? 9.423 6.413 -9.386 1.00 97.56 70 THR A O 1
ATOM 565 N N . PHE A 1 71 ? 8.815 5.070 -7.687 1.00 97.31 71 PHE A N 1
ATOM 566 C CA . PHE A 1 71 ? 10.180 4.666 -7.343 1.00 97.31 71 PHE A CA 1
ATOM 567 C C . PHE A 1 71 ? 10.884 3.933 -8.486 1.00 97.31 71 PHE A C 1
ATOM 569 O O . PHE A 1 71 ? 12.052 4.208 -8.759 1.00 97.31 71 PHE A O 1
ATOM 576 N N . ILE A 1 72 ? 10.194 3.037 -9.194 1.00 97.81 72 ILE A N 1
ATOM 577 C CA . ILE A 1 72 ? 10.760 2.351 -10.360 1.00 97.81 72 ILE A CA 1
ATOM 578 C C . ILE A 1 72 ? 11.038 3.359 -11.476 1.00 97.81 72 ILE A C 1
ATOM 580 O O . ILE A 1 72 ? 12.118 3.331 -12.071 1.00 97.81 72 ILE A O 1
ATOM 584 N N . HIS A 1 73 ? 10.089 4.255 -11.754 1.00 96.62 73 HIS A N 1
ATOM 585 C CA . HIS A 1 73 ? 10.200 5.222 -12.837 1.00 96.62 73 HIS A CA 1
ATOM 586 C C . HIS A 1 73 ? 11.354 6.209 -12.627 1.00 96.62 73 HIS A C 1
ATOM 588 O O . HIS A 1 73 ? 12.116 6.446 -13.566 1.00 96.62 73 HIS A O 1
ATOM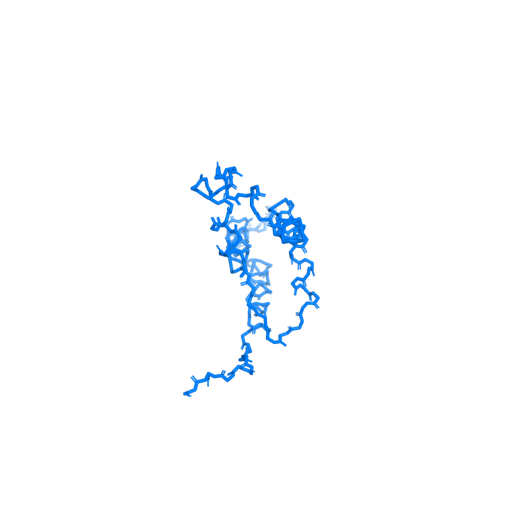 594 N N . GLN A 1 74 ? 11.481 6.756 -11.415 1.00 96.31 74 GLN A N 1
ATOM 595 C CA . GLN A 1 74 ? 12.487 7.761 -11.064 1.00 96.31 74 GLN A CA 1
ATOM 596 C C . GLN A 1 74 ? 13.846 7.143 -10.715 1.00 96.31 74 GLN A C 1
ATOM 598 O O . GLN A 1 74 ? 14.879 7.729 -11.019 1.00 96.31 74 GLN A O 1
ATOM 603 N N . GLY A 1 75 ? 13.862 5.956 -10.102 1.00 95.06 75 GLY A N 1
ATOM 604 C CA . GLY A 1 75 ? 15.088 5.290 -9.657 1.00 95.06 75 GLY A CA 1
ATOM 605 C C . GLY A 1 75 ? 15.837 4.531 -10.753 1.00 95.06 75 GLY A C 1
ATOM 606 O O . GLY A 1 75 ? 16.962 4.097 -10.524 1.00 95.06 75 GLY A O 1
ATOM 607 N N . ASN A 1 76 ? 15.236 4.349 -11.934 1.00 95.06 76 ASN A N 1
ATOM 608 C CA . ASN A 1 76 ? 15.848 3.613 -13.039 1.00 95.06 76 ASN A CA 1
ATOM 609 C C . ASN A 1 76 ? 15.829 4.459 -14.320 1.00 95.06 76 ASN A C 1
ATOM 611 O O . ASN A 1 76 ? 14.750 4.885 -14.753 1.00 95.06 76 ASN A O 1
ATOM 615 N N . PRO A 1 77 ? 16.977 4.666 -14.987 1.00 94.06 77 PRO A N 1
ATOM 616 C CA . PRO A 1 77 ? 17.003 5.391 -16.247 1.00 94.06 77 PRO A CA 1
ATOM 617 C C . PRO A 1 77 ? 16.316 4.568 -17.343 1.00 94.06 77 PRO A C 1
ATOM 619 O O . PRO A 1 77 ? 16.320 3.334 -17.316 1.00 94.06 77 PRO A O 1
ATOM 622 N N . THR A 1 78 ? 15.682 5.256 -18.293 1.00 94.62 78 THR A N 1
ATOM 623 C CA . THR A 1 78 ? 14.987 4.618 -19.425 1.00 94.62 78 THR A CA 1
ATOM 624 C C . THR A 1 78 ? 15.971 3.994 -20.414 1.00 94.62 78 THR A C 1
ATOM 626 O O . THR A 1 78 ? 15.696 2.924 -20.957 1.00 94.62 78 THR A O 1
ATOM 629 N N . TYR A 1 79 ? 17.134 4.620 -20.579 1.00 93.12 79 TYR A N 1
ATOM 630 C CA . TYR A 1 79 ? 18.238 4.134 -21.394 1.00 93.12 79 TYR A CA 1
ATOM 631 C C . TYR A 1 79 ? 19.456 3.885 -20.508 1.00 93.12 79 TYR A C 1
ATOM 633 O O . TYR A 1 79 ? 19.627 4.530 -19.474 1.00 93.12 79 TYR A O 1
ATOM 641 N N . LYS A 1 80 ? 20.280 2.920 -20.892 1.00 87.69 80 LYS A N 1
ATOM 642 C CA . LYS A 1 80 ? 21.568 2.623 -20.279 1.00 87.69 80 LYS A CA 1
ATOM 643 C C . LYS A 1 80 ? 22.638 2.781 -21.345 1.00 87.69 80 LYS A C 1
ATOM 645 O O . LYS A 1 80 ? 22.469 2.323 -22.473 1.00 87.69 80 LYS A O 1
ATOM 650 N N . THR A 1 81 ? 23.736 3.406 -20.970 1.00 83.62 81 THR A N 1
ATOM 651 C CA . THR A 1 81 ? 24.985 3.369 -21.721 1.00 83.62 81 THR A CA 1
ATOM 652 C C . THR A 1 81 ? 25.839 2.232 -21.161 1.00 83.62 81 THR A C 1
ATOM 654 O O . THR A 1 81 ? 25.837 2.016 -19.946 1.00 83.62 81 THR A O 1
ATOM 657 N N . PRO A 1 82 ? 26.550 1.464 -22.001 1.00 74.50 82 PRO A N 1
ATOM 658 C CA . PRO A 1 82 ? 27.572 0.562 -21.499 1.00 74.50 82 PRO A CA 1
ATOM 659 C C . PRO A 1 82 ? 28.647 1.389 -20.788 1.00 74.50 82 PRO A C 1
ATOM 661 O O . PRO A 1 82 ? 28.995 2.475 -21.255 1.00 74.50 82 PRO A O 1
ATOM 664 N N . GLU A 1 83 ? 29.158 0.880 -19.665 1.00 71.00 83 GLU A N 1
ATOM 665 C CA . GLU A 1 83 ? 30.379 1.422 -19.065 1.00 71.00 83 GLU A CA 1
ATOM 666 C C . GLU A 1 83 ? 31.494 1.373 -20.119 1.00 71.00 83 GLU A C 1
ATOM 668 O O . GLU A 1 83 ? 31.589 0.397 -20.865 1.00 71.00 83 GLU A O 1
ATOM 673 N N . GLU A 1 84 ? 32.240 2.476 -20.221 1.00 58.44 84 GLU A N 1
ATOM 674 C CA . GLU A 1 84 ? 33.211 2.823 -21.266 1.00 58.44 84 GLU A CA 1
ATOM 675 C C . GLU A 1 84 ? 33.783 1.607 -22.010 1.00 58.44 84 GLU A C 1
ATOM 677 O O . GLU A 1 84 ? 34.679 0.912 -21.530 1.00 58.44 84 GLU A O 1
ATOM 682 N N . LEU A 1 85 ? 33.276 1.347 -23.220 1.00 55.53 85 LEU A N 1
ATOM 683 C CA . LEU A 1 85 ? 33.946 0.405 -24.103 1.00 55.53 85 LEU A CA 1
ATOM 684 C C . LEU A 1 85 ? 35.286 1.054 -24.495 1.00 55.53 85 LEU A C 1
ATOM 686 O O . LEU A 1 85 ? 35.254 2.167 -25.023 1.00 55.53 85 LEU A O 1
ATOM 690 N N . PRO A 1 86 ? 36.449 0.397 -24.309 1.00 60.12 86 PRO A N 1
ATOM 691 C CA . PRO A 1 86 ? 37.761 1.029 -24.491 1.00 60.12 86 PRO A CA 1
ATOM 692 C C . PRO A 1 86 ? 38.015 1.638 -25.880 1.00 60.12 86 PRO A C 1
ATOM 694 O O . PRO A 1 86 ? 39.023 2.308 -26.075 1.00 60.12 86 PRO A O 1
ATOM 697 N N . THR A 1 87 ? 37.177 1.344 -26.881 1.00 57.53 87 THR A N 1
ATOM 698 C CA . THR A 1 87 ? 37.444 1.666 -28.294 1.00 57.53 87 THR A CA 1
ATOM 699 C C . THR A 1 87 ? 36.187 1.772 -29.178 1.00 57.53 87 THR A C 1
ATOM 701 O O . THR A 1 87 ? 36.291 1.640 -30.395 1.00 57.53 87 THR A O 1
ATOM 704 N N . GLY A 1 88 ? 34.991 2.020 -28.623 1.00 63.06 88 GLY A N 1
ATOM 705 C CA . GLY A 1 88 ? 33.744 2.062 -29.411 1.00 63.06 88 GLY A CA 1
ATOM 706 C C . GLY A 1 88 ? 32.826 3.249 -29.093 1.00 63.06 88 GLY A C 1
ATOM 707 O O . GLY A 1 88 ? 32.917 3.804 -28.001 1.00 63.06 88 GLY A O 1
ATOM 708 N N . PRO A 1 89 ? 31.932 3.649 -30.021 1.00 66.12 89 PRO A N 1
ATOM 709 C CA . PRO A 1 89 ? 30.926 4.667 -29.736 1.00 66.12 89 PRO A CA 1
ATOM 710 C C . PRO A 1 89 ? 29.973 4.177 -28.637 1.00 66.12 89 PRO A C 1
ATOM 712 O O . PRO A 1 89 ? 29.498 3.040 -28.681 1.00 66.12 89 PRO A O 1
ATOM 715 N N . SER A 1 90 ? 29.674 5.035 -27.661 1.00 71.69 90 SER A N 1
ATOM 716 C CA . SER A 1 90 ? 28.706 4.750 -26.600 1.00 71.69 90 SER A CA 1
ATOM 717 C C . SER A 1 90 ? 27.295 4.672 -27.189 1.00 71.69 90 SER A C 1
ATOM 719 O O . SER A 1 90 ? 26.658 5.695 -27.426 1.00 71.69 90 SER A O 1
ATOM 721 N N . ILE A 1 91 ? 26.810 3.461 -27.466 1.00 81.44 91 ILE A N 1
ATOM 722 C CA . ILE A 1 91 ? 25.443 3.232 -27.950 1.00 81.44 91 ILE A CA 1
ATOM 723 C C . ILE A 1 91 ? 24.511 3.122 -26.741 1.00 81.44 91 ILE A C 1
ATOM 725 O O . ILE A 1 91 ? 24.697 2.252 -25.894 1.00 81.44 91 ILE A O 1
ATOM 729 N N . GLU A 1 92 ? 23.494 3.979 -26.670 1.00 87.69 92 GLU A N 1
ATOM 730 C CA . GLU A 1 92 ? 22.415 3.858 -25.686 1.00 87.69 92 GLU A CA 1
ATOM 731 C C . GLU A 1 92 ? 21.499 2.673 -26.021 1.00 87.69 92 GLU A C 1
ATOM 733 O O . GLU A 1 92 ? 21.075 2.496 -27.164 1.00 87.69 92 GLU A O 1
ATOM 738 N N . TYR A 1 93 ? 21.145 1.874 -25.016 1.00 89.12 93 TYR A N 1
ATOM 739 C CA . TYR A 1 93 ? 20.171 0.791 -25.142 1.00 89.12 93 TYR A CA 1
ATOM 740 C C . TYR A 1 93 ? 19.043 0.929 -24.122 1.00 89.12 93 TYR A C 1
ATOM 742 O O . TYR A 1 93 ? 19.214 1.456 -23.024 1.00 89.12 93 TYR A O 1
ATOM 750 N N . ILE A 1 94 ? 17.857 0.441 -24.488 1.00 94.31 94 ILE A N 1
ATOM 751 C CA . ILE A 1 94 ? 16.671 0.482 -23.629 1.00 94.31 94 ILE A CA 1
ATOM 752 C C . ILE A 1 94 ? 16.914 -0.360 -22.372 1.00 94.31 94 ILE A C 1
ATOM 754 O O . ILE A 1 94 ? 17.334 -1.517 -22.435 1.00 94.31 94 ILE A O 1
ATOM 758 N N . ASN A 1 95 ? 16.595 0.200 -21.209 1.00 94.50 95 ASN A N 1
ATOM 759 C CA . ASN A 1 95 ? 16.669 -0.508 -19.941 1.00 94.50 95 ASN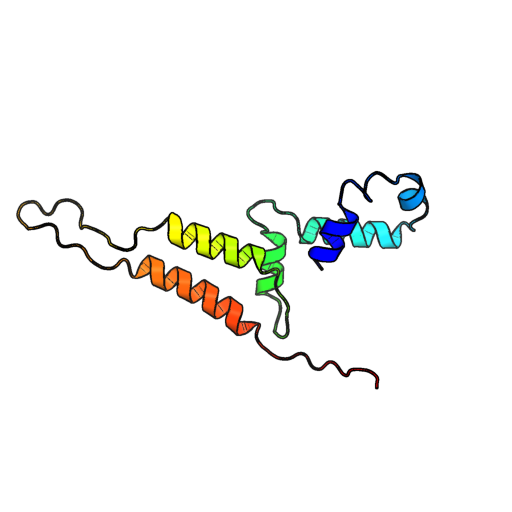 A CA 1
ATOM 760 C C . ASN A 1 95 ? 15.444 -1.417 -19.743 1.00 94.50 95 ASN A C 1
ATOM 762 O O . ASN A 1 95 ? 14.505 -1.066 -19.029 1.00 94.50 95 ASN A O 1
ATOM 766 N N . PHE A 1 96 ? 15.454 -2.606 -20.347 1.00 96.31 96 PHE A N 1
ATOM 767 C CA . PHE A 1 96 ? 14.355 -3.575 -20.225 1.00 96.31 96 PHE A CA 1
ATOM 768 C C . PHE A 1 96 ? 14.049 -4.003 -18.780 1.00 96.31 96 PHE A C 1
ATOM 770 O O . PHE A 1 96 ? 12.905 -4.346 -18.487 1.00 96.31 96 PHE A O 1
ATOM 777 N N . ASP A 1 97 ? 15.016 -3.932 -17.856 1.00 95.69 97 ASP A N 1
ATOM 778 C CA . ASP A 1 97 ? 14.776 -4.219 -16.432 1.00 95.69 97 ASP A CA 1
ATOM 779 C C . ASP A 1 97 ? 13.783 -3.221 -15.811 1.00 95.69 97 ASP A C 1
ATOM 781 O O . ASP A 1 97 ? 12.873 -3.625 -15.088 1.00 95.69 97 ASP A O 1
ATOM 785 N N . LYS A 1 98 ? 13.878 -1.927 -16.161 1.00 97.00 98 LYS A N 1
ATOM 786 C CA . LYS A 1 98 ? 12.918 -0.900 -15.714 1.00 97.00 98 LYS A CA 1
ATOM 787 C C . LYS A 1 98 ? 11.498 -1.267 -16.135 1.00 97.00 98 LYS A C 1
ATOM 789 O O . LYS A 1 98 ? 10.592 -1.286 -15.307 1.00 97.00 98 LYS A O 1
ATOM 794 N N . PHE A 1 99 ? 11.313 -1.569 -17.416 1.00 97.81 99 PHE A N 1
ATOM 795 C CA . PHE A 1 99 ? 10.000 -1.893 -17.968 1.00 97.81 99 PHE A CA 1
ATOM 796 C C . PHE A 1 99 ? 9.460 -3.210 -17.417 1.00 97.81 99 PHE A C 1
ATOM 798 O O . PHE A 1 99 ? 8.298 -3.268 -17.038 1.00 97.81 99 PHE A O 1
ATOM 805 N N . SER A 1 100 ? 10.314 -4.222 -17.260 1.00 98.19 100 SER A N 1
ATOM 806 C CA . SER A 1 100 ? 9.927 -5.498 -16.648 1.00 98.19 100 SER A CA 1
ATOM 807 C C . SER A 1 100 ? 9.426 -5.314 -15.213 1.00 98.19 100 SER A C 1
ATOM 809 O O . SER A 1 100 ? 8.478 -5.974 -14.801 1.00 98.19 100 SER A O 1
ATOM 811 N N . ARG A 1 101 ? 10.030 -4.406 -14.435 1.00 98.00 101 ARG A N 1
ATOM 812 C CA . ARG A 1 101 ? 9.557 -4.073 -13.081 1.00 98.00 101 ARG A CA 1
ATOM 813 C C . ARG A 1 101 ? 8.227 -3.326 -13.095 1.00 98.00 101 ARG A C 1
ATOM 815 O O . ARG A 1 101 ? 7.380 -3.631 -12.267 1.00 98.00 101 ARG A O 1
ATOM 822 N N . LEU A 1 102 ? 8.045 -2.375 -14.014 1.00 98.00 102 LEU A N 1
ATOM 823 C CA . LEU A 1 102 ? 6.772 -1.660 -14.167 1.00 98.00 102 LEU A CA 1
ATOM 824 C C . LEU A 1 102 ? 5.638 -2.625 -14.528 1.00 98.00 102 LEU A C 1
ATOM 826 O O . LEU A 1 102 ? 4.592 -2.579 -13.890 1.00 98.00 102 LEU A O 1
ATOM 830 N N . VAL A 1 103 ? 5.872 -3.523 -15.491 1.00 98.19 103 VAL A N 1
ATOM 831 C CA . VAL A 1 103 ? 4.894 -4.535 -15.918 1.00 98.19 103 VAL A CA 1
ATOM 832 C C . VAL A 1 103 ? 4.478 -5.418 -14.748 1.00 98.19 103 VAL A C 1
ATOM 834 O O . VAL A 1 103 ? 3.290 -5.548 -14.510 1.00 98.19 103 VAL A O 1
ATOM 837 N N . LYS A 1 104 ? 5.417 -5.906 -13.926 1.00 97.19 104 LYS A N 1
ATOM 838 C CA . LYS A 1 104 ? 5.071 -6.707 -12.736 1.00 97.19 104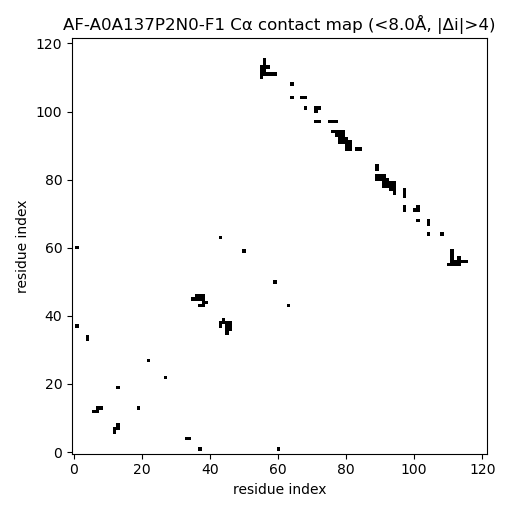 LYS A CA 1
ATOM 839 C C . LYS A 1 104 ? 4.099 -6.000 -11.787 1.00 97.19 104 LYS A C 1
ATOM 841 O O . LYS A 1 104 ? 3.224 -6.646 -11.228 1.00 97.19 104 LYS A O 1
ATOM 846 N N . VAL A 1 105 ? 4.250 -4.687 -11.599 1.00 97.12 105 VAL A N 1
ATOM 847 C CA . VAL A 1 105 ? 3.326 -3.910 -10.757 1.00 97.12 105 VAL A CA 1
ATOM 848 C C . VAL A 1 105 ? 1.952 -3.786 -11.419 1.00 97.12 105 VAL A C 1
ATOM 850 O O . VAL A 1 105 ? 0.936 -3.875 -10.737 1.00 97.12 105 VAL A O 1
ATOM 853 N N . VAL A 1 106 ? 1.908 -3.592 -12.739 1.00 97.12 106 VAL A N 1
ATOM 854 C CA . VAL A 1 106 ? 0.650 -3.538 -13.500 1.00 97.12 106 VAL A CA 1
ATOM 855 C C . VAL A 1 106 ? -0.065 -4.890 -13.476 1.00 97.12 106 VAL A C 1
ATOM 857 O O . VAL A 1 106 ? -1.252 -4.917 -13.169 1.00 97.12 106 VAL A O 1
ATOM 860 N N . ASP A 1 107 ? 0.652 -5.994 -13.680 1.00 96.50 107 ASP A N 1
ATOM 861 C CA . ASP A 1 107 ? 0.103 -7.353 -13.628 1.00 96.50 107 ASP A CA 1
ATOM 862 C C . ASP A 1 107 ? -0.556 -7.642 -12.265 1.00 96.50 107 ASP A C 1
ATOM 864 O O . ASP A 1 107 ? -1.643 -8.216 -12.196 1.00 96.50 107 ASP A O 1
ATOM 868 N N . GLU A 1 108 ? 0.066 -7.208 -11.160 1.00 94.50 108 GLU A N 1
ATOM 869 C CA . GLU A 1 108 ? -0.521 -7.325 -9.817 1.00 94.50 108 GLU A CA 1
ATOM 870 C C . GLU A 1 108 ? -1.801 -6.489 -9.658 1.00 94.50 108 GLU A C 1
ATOM 872 O O . GLU A 1 108 ? -2.742 -6.923 -8.992 1.00 94.50 108 GLU A O 1
ATOM 877 N N . ILE A 1 109 ? -1.870 -5.299 -10.265 1.00 95.25 109 ILE A N 1
ATOM 878 C CA . ILE A 1 109 ? -3.089 -4.478 -10.263 1.00 95.25 109 ILE A CA 1
ATOM 879 C C . ILE A 1 109 ? -4.198 -5.189 -11.043 1.00 95.25 109 ILE A C 1
ATOM 881 O O . ILE A 1 109 ? -5.316 -5.301 -10.538 1.00 95.25 109 ILE A O 1
ATOM 885 N N . GLU A 1 110 ? -3.897 -5.672 -12.249 1.00 95.62 110 GLU A N 1
ATOM 886 C CA . GLU A 1 110 ? -4.850 -6.358 -13.127 1.00 95.62 110 GLU A CA 1
ATOM 887 C C . GLU A 1 110 ? -5.379 -7.655 -12.504 1.00 95.62 110 GLU A C 1
ATOM 889 O O . GLU A 1 110 ? -6.569 -7.946 -12.618 1.00 95.62 110 GLU A O 1
ATOM 894 N N . HIS A 1 111 ? -4.549 -8.385 -11.751 1.00 94.81 111 HIS A N 1
ATOM 895 C CA . HIS A 1 111 ? -4.963 -9.585 -11.017 1.00 94.81 111 HIS A CA 1
ATOM 896 C C . HIS A 1 111 ? -6.178 -9.352 -10.101 1.00 94.81 111 HIS A C 1
ATOM 898 O O . HIS A 1 111 ? -7.021 -10.236 -9.934 1.00 94.81 111 HIS A O 1
ATOM 904 N N . PHE A 1 112 ? -6.290 -8.155 -9.519 1.00 95.88 112 PHE A N 1
ATOM 905 C CA . PHE A 1 112 ? -7.381 -7.789 -8.618 1.00 95.88 112 PHE A CA 1
ATOM 906 C C . PHE A 1 112 ? -8.583 -7.139 -9.317 1.00 95.88 112 PHE A C 1
ATOM 908 O O . PHE A 1 112 ? -9.596 -6.888 -8.663 1.00 95.88 112 PHE A O 1
ATOM 915 N N . GLN A 1 113 ? -8.526 -6.902 -10.632 1.00 95.38 113 GLN A N 1
ATOM 916 C CA . GLN A 1 113 ? -9.619 -6.317 -11.421 1.00 95.38 113 GLN A CA 1
ATOM 917 C C . GLN A 1 113 ? -10.696 -7.355 -11.777 1.00 95.38 113 GLN A C 1
ATOM 919 O O . GLN A 1 113 ? -11.082 -7.532 -12.930 1.00 95.38 113 GLN A O 1
ATOM 924 N N . VAL A 1 114 ? -11.203 -8.039 -10.752 1.00 95.81 114 VAL A N 1
ATOM 925 C CA . VAL A 1 114 ? -12.270 -9.040 -10.846 1.00 95.81 114 VAL A CA 1
ATOM 926 C C . VAL A 1 114 ? -13.521 -8.487 -10.155 1.00 95.81 114 VAL A C 1
ATOM 928 O O . VAL A 1 114 ? -13.409 -7.915 -9.067 1.00 95.81 114 VAL A O 1
ATOM 931 N N . PRO A 1 115 ? -14.720 -8.625 -10.751 1.00 94.56 115 PRO A N 1
ATOM 932 C CA . PRO A 1 115 ? -15.945 -8.127 -10.144 1.00 94.56 115 PRO A CA 1
ATOM 933 C C . PRO A 1 115 ? -16.253 -8.842 -8.825 1.00 94.56 115 PRO A C 1
ATOM 935 O O . PRO A 1 115 ? -16.037 -10.044 -8.669 1.00 94.56 115 PRO A O 1
ATOM 938 N N . TYR A 1 116 ? -16.817 -8.094 -7.882 1.00 94.44 116 TYR A N 1
ATOM 939 C CA . TYR A 1 116 ? -17.389 -8.663 -6.670 1.00 94.44 116 TYR A CA 1
ATOM 940 C C . TYR A 1 116 ? -18.779 -9.237 -6.941 1.00 94.44 116 TYR A C 1
ATOM 942 O O . TYR A 1 116 ? -19.578 -8.624 -7.643 1.00 94.44 116 TYR A O 1
ATOM 950 N N . ASN A 1 117 ? -19.100 -10.364 -6.303 1.00 92.94 117 ASN A N 1
ATOM 951 C CA . ASN A 1 117 ? -20.464 -10.890 -6.268 1.00 92.94 117 ASN A CA 1
ATOM 952 C C . ASN A 1 117 ? -21.266 -10.222 -5.136 1.00 92.94 117 ASN A C 1
ATOM 954 O O . ASN A 1 117 ? -21.566 -10.847 -4.121 1.00 92.94 117 ASN A O 1
ATOM 958 N N . LEU A 1 118 ? -21.514 -8.918 -5.271 1.00 91.94 118 LEU A N 1
ATOM 959 C CA . LEU A 1 118 ? -22.344 -8.144 -4.349 1.00 91.94 118 LEU A CA 1
ATOM 960 C C . LEU A 1 118 ? -23.682 -7.851 -5.020 1.00 91.94 118 LEU A C 1
ATOM 962 O O . LEU A 1 118 ? -23.719 -7.373 -6.152 1.00 91.94 118 LEU A O 1
ATOM 966 N N . HIS A 1 119 ? -24.768 -8.112 -4.304 1.00 90.31 119 HIS A N 1
ATOM 967 C CA . HIS A 1 119 ? -26.106 -7.728 -4.726 1.00 90.31 119 HIS A CA 1
ATOM 968 C C . HIS A 1 119 ? -26.447 -6.394 -4.067 1.00 90.31 119 HIS A C 1
ATOM 970 O O . HIS A 1 119 ? -26.276 -6.240 -2.857 1.00 90.31 119 HIS A O 1
ATOM 976 N N . THR A 1 120 ? -26.884 -5.420 -4.859 1.00 84.69 120 THR A N 1
ATOM 977 C CA . THR A 1 120 ? -27.525 -4.222 -4.320 1.00 84.69 120 THR A CA 1
ATOM 978 C C . THR A 1 120 ? -28.933 -4.603 -3.882 1.00 84.69 120 THR A C 1
ATOM 980 O O . THR A 1 120 ? -29.629 -5.307 -4.609 1.00 84.69 120 THR A O 1
ATOM 983 N N . GLU A 1 121 ? -29.329 -4.191 -2.682 1.00 74.12 121 GLU A N 1
ATOM 984 C CA . GLU A 1 121 ? -30.733 -4.258 -2.276 1.00 74.12 121 GLU A CA 1
ATOM 985 C C . GLU A 1 121 ? -31.497 -3.213 -3.108 1.00 74.12 121 GLU A C 1
ATOM 987 O O . GLU A 1 121 ? -31.180 -2.024 -3.021 1.00 74.12 121 GLU A O 1
ATOM 992 N N . ASP A 1 122 ? -32.419 -3.677 -3.960 1.00 56.66 122 ASP A N 1
ATOM 993 C CA . ASP A 1 122 ? -33.437 -2.849 -4.627 1.00 56.66 122 ASP A CA 1
ATOM 994 C C . ASP A 1 122 ? -34.601 -2.541 -3.669 1.00 56.66 122 ASP A C 1
ATOM 996 O O . ASP A 1 122 ? -35.011 -3.459 -2.916 1.00 56.66 122 ASP A O 1
#

Radius of gyration: 21.85 Å; Cα contacts (8 Å, |Δi|>4): 69; chains: 1; bounding box: 71×30×56 Å

Secondary structure (DSSP, 8-state):
-HHHHHHHTSHHHHT-HHHHHHS-HHHHHHHHHHHHHT--HHHHHHHHHHHHTPPSS----HHHHHHHHHHHHHHS-SEEPPS--TTS----EE-HHHHHHHHHHHHHHHHT----------

Sequence (122 aa):
LMAVLSGLNSSAISRLNDTWCAVSTQFRTIFDHLNQTFDPKKNFLIYRNKLKDTPPPCIPFFGIYLTDLTFIHQGNPTYKTPEELPTGPSIEYINFDKFSRLVKVVDEIEHFQVPYNLHTED

pLDDT: mean 92.43, std 9.47, range [55.53, 98.19]

Nearest PDB structures (foldseek):
  2ije-assembly1_S  TM=9.288E-01  e=8.585E-07  Mus musculus
  6axg-assembly6_K  TM=8.681E-01  e=5.605E-05  Homo sapiens
  6axg-assembly5_I  TM=8.748E-01  e=1.667E-04  Homo sapiens
  6axg-assembly4_G  TM=8.621E-01  e=1.569E-04  Homo sapiens
  6axg-assembly2_C  TM=7.873E-01  e=3.448E-04  Homo sapiens

Organism: Conidiobolus coronatus (strain ATCC 28846 / CBS 209.66 / NRRL 28638) (NCBI:txid796925)

Solvent-accessible surface area (backbone atoms only — not comparable to full-atom values): 7460 Å² total; per-residue (Å²): 109,69,69,59,52,53,52,54,63,29,78,83,49,60,66,41,55,70,63,56,67,70,51,53,67,70,59,50,53,52,50,51,53,51,50,58,40,66,34,65,63,82,80,26,45,60,37,51,53,54,54,74,75,50,69,68,59,48,88,75,72,62,69,58,57,54,49,48,50,49,50,49,58,74,74,37,63,68,56,41,64,66,77,81,58,98,84,59,84,82,61,74,40,76,33,59,68,47,53,56,54,49,48,54,56,49,53,59,54,56,64,30,74,47,81,72,98,72,82,80,88,128